Protein AF-A7T742-F1 (afdb_monomer)

Radius of gyration: 15.27 Å; Cα contacts (8 Å, |Δi|>4): 208; chains: 1; bounding box: 35×32×39 Å

Sequence (125 aa):
FFCDFDHGTCGFVQSSSDNFNWIRNTGSTSTQNTGPSSDTSGIGHYMYIETSKGRQGYTARLEKRGVVLNGDRCLEFYYHMYGVSTGELRVKLGDTEIWSKKGDQGDQWNKANIQIKDVGANSEI

Organism: Nematostella vectensis (NCBI:txid45351)

pLDDT: mean 88.61, std 12.23, range [34.62, 98.06]

Nearest PDB structures (foldseek):
  8h3u-assembly1_A  TM=7.581E-01  e=2.524E-04  Homo sapiens
  6mvh-assembly1_D  TM=3.142E-01  e=8.645E+00  Roseburia hominis

Foldseek 3Di:
DDPQCQPHDPQWDKDPPFDFEWDWDAAFDPDPFFDDRGGPVRGGIDTDGPLVPDDPPGDIDTDHPPDDDDFKDKDKDKDAATDQSGAKDFDDDVPHTQDIDGHHPDHDIDMDITIDGPPDDDDDD

Structure (mmCIF, N/CA/C/O backbone):
data_AF-A7T742-F1
#
_entry.id   AF-A7T742-F1
#
loop_
_atom_site.group_PDB
_atom_site.id
_atom_site.type_symbol
_atom_site.label_atom_id
_atom_site.label_alt_id
_atom_site.label_comp_id
_atom_site.label_asym_id
_atom_site.label_entity_id
_atom_site.label_seq_id
_atom_site.pdbx_PDB_ins_code
_atom_site.Cartn_x
_atom_site.Cartn_y
_atom_site.Cartn_z
_atom_site.occupancy
_atom_site.B_iso_or_equiv
_atom_site.auth_seq_id
_atom_site.auth_comp_id
_atom_site.auth_asym_id
_atom_site.auth_atom_id
_atom_site.pdbx_PDB_model_num
ATOM 1 N N . PHE A 1 1 ? -10.239 -11.413 9.376 1.00 79.19 1 PHE A N 1
ATOM 2 C CA . PHE A 1 1 ? -10.397 -11.128 7.934 1.00 79.19 1 PHE A CA 1
ATOM 3 C C . PHE A 1 1 ? -9.038 -11.317 7.285 1.00 79.19 1 PHE A C 1
ATOM 5 O O . PHE A 1 1 ? -8.059 -10.906 7.891 1.00 79.19 1 PHE A O 1
ATOM 12 N N . PHE A 1 2 ? -8.980 -11.963 6.124 1.00 89.31 2 PHE A N 1
ATOM 13 C CA . PHE A 1 2 ? -7.750 -12.241 5.382 1.00 89.31 2 PHE A CA 1
ATOM 14 C C . PHE A 1 2 ? -8.000 -11.938 3.902 1.00 89.31 2 PHE A C 1
ATOM 16 O O . PHE A 1 2 ? -9.103 -12.193 3.413 1.00 89.31 2 PHE A O 1
ATOM 23 N N . CYS A 1 3 ? -7.013 -11.352 3.229 1.00 93.75 3 CYS A N 1
ATOM 24 C CA . CYS A 1 3 ? -7.060 -11.077 1.801 1.00 93.75 3 CYS A CA 1
ATOM 25 C C . CYS A 1 3 ? -5.650 -11.163 1.219 1.00 93.75 3 CYS A C 1
ATOM 27 O O . CYS A 1 3 ? -4.803 -10.331 1.535 1.00 93.75 3 CYS A O 1
ATOM 29 N N . ASP A 1 4 ? -5.430 -12.171 0.389 1.00 95.06 4 ASP A N 1
ATOM 30 C CA . ASP A 1 4 ? -4.212 -12.396 -0.400 1.00 95.06 4 ASP A CA 1
ATOM 31 C C . ASP A 1 4 ? -4.316 -11.821 -1.819 1.00 95.06 4 ASP A C 1
ATOM 33 O O . ASP A 1 4 ? -3.339 -11.775 -2.546 1.00 95.06 4 ASP A O 1
ATOM 37 N N . PHE A 1 5 ? -5.503 -11.351 -2.197 1.00 96.69 5 PHE A N 1
ATOM 38 C CA . PHE A 1 5 ? -5.859 -10.889 -3.529 1.00 96.69 5 PHE A CA 1
ATOM 39 C C . PHE A 1 5 ? -5.895 -11.963 -4.622 1.00 96.69 5 PHE A C 1
ATOM 41 O O . PHE A 1 5 ? -6.137 -11.602 -5.768 1.00 96.69 5 PHE A O 1
ATOM 48 N N . ASP A 1 6 ? -5.776 -13.262 -4.353 1.00 96.12 6 ASP A N 1
ATOM 49 C CA . ASP A 1 6 ? -5.684 -14.286 -5.415 1.00 96.12 6 ASP A CA 1
ATOM 50 C C . ASP A 1 6 ? -6.999 -14.581 -6.140 1.00 96.12 6 ASP A C 1
ATOM 52 O O . ASP A 1 6 ? -7.004 -14.949 -7.317 1.00 96.12 6 ASP A O 1
ATOM 56 N N . HIS A 1 7 ? -8.125 -14.301 -5.489 1.00 94.31 7 HIS A N 1
ATOM 57 C CA . HIS A 1 7 ? -9.465 -14.509 -6.045 1.00 94.31 7 HIS A CA 1
ATOM 58 C C . HIS A 1 7 ? -10.289 -13.216 -6.150 1.00 94.31 7 HIS A C 1
ATOM 60 O O . HIS A 1 7 ? -11.515 -13.253 -6.244 1.00 94.31 7 HIS A O 1
ATOM 66 N N . GLY A 1 8 ? -9.625 -12.056 -6.136 1.00 94.06 8 GLY A N 1
ATOM 67 C CA . GLY A 1 8 ? -10.254 -10.739 -6.253 1.00 94.06 8 GLY A CA 1
ATOM 68 C C . GLY A 1 8 ? -9.800 -9.788 -5.154 1.00 94.06 8 GLY A C 1
ATOM 69 O O . GLY A 1 8 ? -8.725 -9.946 -4.598 1.00 94.06 8 GLY A O 1
ATOM 70 N N . THR A 1 9 ? -10.608 -8.781 -4.828 1.00 94.62 9 THR A N 1
ATOM 71 C CA . THR A 1 9 ? -10.234 -7.739 -3.854 1.00 94.62 9 THR A CA 1
ATOM 72 C C . THR A 1 9 ? -10.787 -7.979 -2.451 1.00 94.62 9 THR A C 1
ATOM 74 O O . THR A 1 9 ? -10.682 -7.111 -1.594 1.00 94.62 9 THR A O 1
ATOM 77 N N . CYS A 1 10 ? -11.434 -9.120 -2.193 1.00 93.75 10 CYS A N 1
ATOM 78 C CA . CYS A 1 10 ? -12.032 -9.452 -0.890 1.00 93.75 10 CYS A CA 1
ATOM 79 C C . CYS A 1 10 ? -12.981 -8.358 -0.338 1.00 93.75 10 CYS A C 1
ATOM 81 O O . CYS A 1 10 ? -13.090 -8.144 0.880 1.00 93.75 10 CYS A O 1
ATOM 83 N N . GLY A 1 11 ? -13.651 -7.638 -1.244 1.00 92.50 11 GLY A N 1
ATOM 84 C CA . GLY A 1 11 ? -14.564 -6.538 -0.931 1.00 92.50 11 GLY A CA 1
ATOM 85 C C . GLY A 1 11 ? -13.901 -5.170 -0.742 1.00 92.50 11 GLY A C 1
ATOM 86 O O . GLY A 1 11 ? -14.600 -4.228 -0.383 1.00 92.50 11 GLY A O 1
ATOM 87 N N . PHE A 1 12 ? -12.591 -5.037 -0.969 1.00 94.56 12 PHE A N 1
ATOM 88 C CA . PHE A 1 12 ? -11.983 -3.723 -1.160 1.00 94.56 12 PHE A CA 1
ATOM 89 C C . PHE A 1 12 ? -12.435 -3.114 -2.492 1.00 94.56 12 PHE A C 1
ATOM 91 O O . PHE A 1 12 ? -12.556 -3.811 -3.504 1.00 94.56 12 PHE A O 1
ATOM 98 N N . VAL A 1 13 ? -12.658 -1.805 -2.487 1.00 94.50 13 VAL A N 1
ATOM 99 C CA . VAL A 1 13 ? -13.150 -1.020 -3.616 1.00 94.50 13 VAL A CA 1
ATOM 100 C C . VAL A 1 13 ? -12.177 0.123 -3.873 1.00 94.50 13 VAL A C 1
ATOM 102 O O . VAL A 1 13 ? -11.806 0.855 -2.957 1.00 94.50 13 VAL A O 1
ATOM 105 N N . GLN A 1 14 ? -11.755 0.268 -5.125 1.00 92.75 14 GLN A N 1
ATOM 106 C CA . GLN A 1 14 ? -11.003 1.433 -5.578 1.00 92.75 14 GLN A CA 1
ATOM 107 C C . GLN A 1 14 ? -11.913 2.666 -5.538 1.00 92.75 14 GLN A C 1
ATOM 109 O O . GLN A 1 14 ? -13.022 2.635 -6.077 1.00 92.75 14 GLN A O 1
ATOM 114 N N . SER A 1 15 ? -11.455 3.750 -4.917 1.00 91.69 15 SER A N 1
ATOM 115 C CA . SER A 1 15 ? -12.195 5.010 -4.923 1.00 91.69 15 SER A CA 1
ATOM 116 C C . SER A 1 15 ? -12.261 5.577 -6.339 1.00 91.69 15 SER A C 1
ATOM 118 O O . SER A 1 15 ? -11.283 5.553 -7.072 1.00 91.69 15 SER A O 1
ATOM 120 N N . SER A 1 16 ? -13.418 6.117 -6.720 1.00 89.75 16 SER A N 1
ATOM 121 C CA . SER A 1 16 ? -13.597 6.859 -7.977 1.00 89.75 16 SER A CA 1
ATOM 122 C C . SER A 1 16 ? -13.471 8.375 -7.789 1.00 89.75 16 SER A C 1
ATOM 124 O O . SER A 1 16 ? -13.761 9.141 -8.703 1.00 89.75 16 SER A O 1
ATOM 126 N N . SER A 1 17 ? -13.139 8.812 -6.571 1.00 89.12 17 SER A N 1
ATOM 127 C CA . SER A 1 17 ? -13.072 10.225 -6.170 1.00 89.12 17 SER A CA 1
ATOM 128 C C . SER A 1 17 ? -11.637 10.711 -5.961 1.00 89.12 17 SER A C 1
ATOM 130 O O . SER A 1 17 ? -11.402 11.756 -5.359 1.00 89.12 17 SER A O 1
ATOM 132 N N . ASP A 1 18 ? -10.664 9.925 -6.404 1.00 88.75 18 ASP A N 1
ATOM 133 C CA . ASP A 1 18 ? -9.264 10.298 -6.501 1.00 88.75 18 ASP A CA 1
ATOM 134 C C . ASP A 1 18 ? -8.826 10.333 -7.977 1.00 88.75 18 ASP A C 1
ATOM 136 O O . ASP A 1 18 ? -9.647 10.286 -8.894 1.00 88.75 18 ASP A O 1
ATOM 140 N N . ASN A 1 19 ? -7.535 10.541 -8.217 1.00 86.75 19 ASN A N 1
ATOM 141 C CA . ASN A 1 19 ? -6.972 10.769 -9.549 1.00 86.75 19 ASN A CA 1
ATOM 142 C C . ASN A 1 19 ? -6.006 9.654 -9.973 1.00 86.75 19 ASN A C 1
ATOM 144 O O . ASN A 1 19 ? -5.252 9.826 -10.935 1.00 86.75 19 ASN A O 1
ATOM 148 N N . PHE A 1 20 ? -6.012 8.523 -9.264 1.00 89.94 20 PHE A N 1
ATOM 149 C CA . PHE A 1 20 ? -5.159 7.385 -9.560 1.00 89.94 20 PHE A CA 1
ATOM 150 C C . PHE A 1 20 ? -5.741 6.086 -9.011 1.00 89.94 20 PHE A C 1
ATOM 152 O O . PHE A 1 20 ? -6.482 6.102 -8.039 1.00 89.94 20 PHE A O 1
ATOM 159 N N . ASN A 1 21 ? -5.388 4.950 -9.615 1.00 91.44 21 ASN A N 1
ATOM 160 C CA . ASN A 1 21 ? -6.016 3.673 -9.289 1.00 91.44 21 ASN A CA 1
ATOM 161 C C . ASN A 1 21 ? -5.005 2.606 -8.884 1.00 91.44 21 ASN A C 1
ATOM 163 O O . ASN A 1 21 ? -3.947 2.472 -9.500 1.00 91.44 21 ASN A O 1
ATOM 167 N N . TRP A 1 22 ? -5.382 1.809 -7.886 1.00 94.75 22 TRP A N 1
ATOM 168 C CA . TRP A 1 22 ? -4.740 0.539 -7.597 1.00 94.75 22 TRP A CA 1
ATOM 169 C C . TRP A 1 22 ? -5.059 -0.471 -8.701 1.00 94.75 22 TRP A C 1
ATOM 171 O O . TRP A 1 22 ? -6.189 -0.572 -9.182 1.00 94.75 22 TRP A O 1
ATOM 181 N N . ILE A 1 23 ? -4.054 -1.249 -9.079 1.00 93.69 23 ILE A N 1
ATOM 182 C CA . ILE A 1 23 ? -4.137 -2.294 -10.096 1.00 93.69 23 ILE A CA 1
ATOM 183 C C . ILE A 1 23 ? -3.837 -3.617 -9.410 1.00 93.69 23 ILE A C 1
ATOM 185 O O . ILE A 1 23 ? -2.866 -3.729 -8.671 1.00 93.69 23 ILE A O 1
ATOM 189 N N . ARG A 1 24 ? -4.654 -4.636 -9.653 1.00 95.44 24 ARG A N 1
ATOM 190 C CA . ARG A 1 24 ? -4.336 -5.996 -9.220 1.00 95.44 24 ARG A CA 1
ATOM 191 C C . ARG A 1 24 ? -3.365 -6.608 -10.226 1.00 95.44 24 ARG A C 1
ATOM 193 O O . ARG A 1 24 ? -3.756 -6.833 -11.370 1.00 95.44 24 ARG A O 1
ATOM 200 N N . ASN A 1 25 ? -2.126 -6.842 -9.813 1.00 94.94 25 ASN A N 1
ATOM 201 C CA . ASN A 1 25 ? -1.057 -7.343 -10.674 1.00 94.94 25 ASN A CA 1
ATOM 202 C C . ASN A 1 25 ? -0.587 -8.739 -10.244 1.00 94.94 25 ASN A C 1
ATOM 204 O O . ASN A 1 25 ? -0.845 -9.166 -9.119 1.00 94.94 25 ASN A O 1
ATOM 208 N N . THR A 1 26 ? 0.111 -9.430 -11.142 1.00 94.81 26 THR A N 1
ATOM 209 C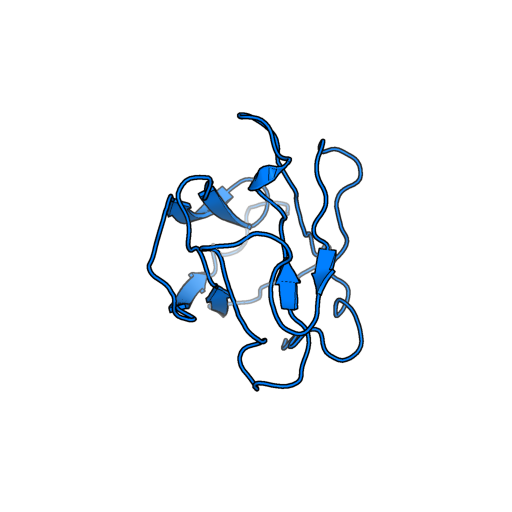 CA . THR A 1 26 ? 0.862 -10.663 -10.870 1.00 94.81 26 THR A CA 1
ATOM 210 C C . THR A 1 26 ? 2.229 -10.581 -11.554 1.00 94.81 26 THR A C 1
ATOM 212 O O . THR A 1 26 ? 2.374 -9.894 -12.566 1.00 94.81 26 THR A O 1
ATOM 215 N N . GLY A 1 27 ? 3.236 -11.251 -10.993 1.00 92.81 27 GLY A N 1
ATOM 216 C CA . GLY A 1 27 ? 4.622 -11.152 -11.459 1.00 92.81 27 GLY A CA 1
ATOM 217 C C . GLY A 1 27 ? 5.226 -9.753 -11.282 1.00 92.81 27 GLY A C 1
ATOM 218 O O . GLY A 1 27 ? 4.810 -8.981 -10.412 1.00 92.81 27 GLY A O 1
ATOM 219 N N . SER A 1 28 ? 6.226 -9.439 -12.106 1.00 92.06 28 SER A N 1
ATOM 220 C CA . SER A 1 28 ? 7.004 -8.204 -11.993 1.00 92.06 28 SER A CA 1
ATOM 221 C C . SER A 1 28 ? 6.215 -6.940 -12.339 1.00 92.06 28 SER A C 1
ATOM 223 O O . SER A 1 28 ? 5.266 -6.956 -13.128 1.00 92.06 28 SER A O 1
ATOM 225 N N . THR A 1 29 ? 6.658 -5.810 -11.793 1.00 89.25 29 THR A N 1
ATOM 226 C CA . THR A 1 29 ? 6.214 -4.481 -12.228 1.00 89.25 29 THR A CA 1
ATOM 227 C C . THR A 1 29 ? 6.720 -4.129 -13.627 1.00 89.25 29 THR A C 1
ATOM 229 O O . THR A 1 29 ? 7.689 -4.698 -14.131 1.00 89.25 29 THR A O 1
ATOM 232 N N . SER A 1 30 ? 6.049 -3.173 -14.282 1.00 86.25 30 SER A N 1
ATOM 233 C CA . SER A 1 30 ? 6.371 -2.800 -15.667 1.00 86.25 30 SER A CA 1
ATOM 234 C C . SER A 1 30 ? 7.607 -1.899 -15.795 1.00 86.25 30 SER A C 1
ATOM 236 O O . SER A 1 30 ? 8.217 -1.829 -16.863 1.00 86.25 30 SER A O 1
ATOM 238 N N . THR A 1 31 ? 7.999 -1.237 -14.704 1.00 86.44 31 THR A N 1
ATOM 239 C CA . THR A 1 31 ? 9.109 -0.279 -14.668 1.00 86.44 31 THR A CA 1
ATOM 240 C C . THR A 1 31 ? 10.387 -0.920 -14.134 1.00 86.44 31 THR A C 1
ATOM 242 O O . THR A 1 31 ? 10.391 -1.555 -13.082 1.00 86.44 31 THR A O 1
ATOM 245 N N . GLN A 1 32 ? 11.504 -0.714 -14.833 1.00 85.12 32 GLN A N 1
ATOM 246 C CA . GLN A 1 32 ? 12.819 -1.184 -14.383 1.00 85.12 32 GLN A CA 1
ATOM 247 C C . GLN A 1 32 ? 13.251 -0.516 -13.071 1.00 85.12 32 GLN A C 1
ATOM 249 O O . GLN A 1 32 ? 12.891 0.631 -12.811 1.00 85.12 32 GLN A O 1
ATOM 254 N N . ASN A 1 33 ? 14.075 -1.210 -12.278 1.00 85.12 33 ASN A N 1
ATOM 255 C CA . ASN A 1 33 ? 14.541 -0.745 -10.961 1.00 85.12 33 ASN A CA 1
ATOM 256 C C . ASN A 1 33 ? 13.386 -0.387 -10.007 1.00 85.12 33 ASN A C 1
ATOM 258 O O . ASN A 1 33 ? 13.476 0.550 -9.215 1.00 85.12 33 ASN A O 1
ATOM 262 N N . THR A 1 34 ? 12.285 -1.126 -10.128 1.00 87.88 34 THR A N 1
ATOM 263 C CA . THR A 1 34 ? 11.169 -1.134 -9.184 1.00 87.88 34 THR A CA 1
ATOM 264 C C . THR A 1 34 ? 10.815 -2.589 -8.895 1.00 87.88 34 THR A C 1
ATOM 266 O O . THR A 1 34 ? 11.352 -3.501 -9.525 1.00 87.88 34 THR A O 1
ATOM 269 N N . GLY A 1 35 ? 9.926 -2.812 -7.940 1.00 88.31 35 GLY A N 1
ATOM 270 C CA . GLY A 1 35 ? 9.443 -4.143 -7.617 1.00 88.31 35 GLY A CA 1
ATOM 271 C C . GLY A 1 35 ? 7.985 -4.106 -7.177 1.00 88.31 35 GLY A C 1
ATOM 272 O O . GLY A 1 35 ? 7.363 -3.037 -7.174 1.00 88.31 35 GLY A O 1
ATOM 273 N N . PRO A 1 36 ? 7.432 -5.267 -6.814 1.00 92.94 36 PRO A N 1
ATOM 274 C CA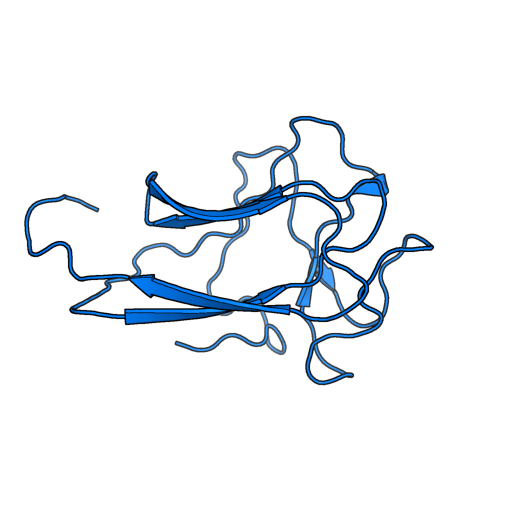 . PRO A 1 36 ? 8.125 -6.546 -6.620 1.00 92.94 36 PRO A CA 1
ATOM 275 C C . PRO A 1 36 ? 8.280 -7.359 -7.924 1.00 92.94 36 PRO A C 1
ATOM 277 O O . PRO A 1 36 ? 7.692 -7.016 -8.948 1.00 92.94 36 PRO A O 1
ATOM 280 N N . SER A 1 37 ? 9.041 -8.461 -7.883 1.00 91.19 37 SER A N 1
ATOM 281 C CA . SER A 1 37 ? 9.104 -9.474 -8.958 1.00 91.19 37 SER A CA 1
ATOM 282 C C . SER A 1 37 ? 7.941 -10.480 -8.921 1.00 91.19 37 SER A C 1
ATOM 284 O O . SER A 1 37 ? 7.634 -11.119 -9.927 1.00 91.19 37 SER A O 1
ATOM 286 N N . SER A 1 38 ? 7.287 -10.616 -7.767 1.00 92.62 38 SER A N 1
ATOM 287 C CA . SER A 1 38 ? 6.121 -11.470 -7.523 1.00 92.62 38 SER A CA 1
ATOM 288 C C . SER A 1 38 ? 5.365 -11.005 -6.273 1.00 92.62 38 SER A C 1
ATOM 290 O O . SER A 1 38 ? 5.865 -10.175 -5.512 1.00 92.62 38 SER A O 1
ATOM 292 N N . ASP A 1 39 ? 4.188 -11.574 -6.006 1.00 92.38 39 ASP A N 1
ATOM 293 C CA . ASP A 1 39 ? 3.531 -11.434 -4.700 1.00 92.38 39 ASP A CA 1
ATOM 294 C C . ASP A 1 39 ? 4.357 -12.098 -3.566 1.00 92.38 39 ASP A C 1
ATOM 296 O O . ASP A 1 39 ? 5.464 -12.602 -3.786 1.00 92.38 39 ASP A O 1
ATOM 300 N N . THR A 1 40 ? 3.819 -12.109 -2.342 1.00 89.56 40 THR A N 1
ATOM 301 C CA . THR A 1 40 ? 4.477 -12.718 -1.174 1.00 89.56 40 THR A CA 1
ATOM 302 C C . THR A 1 40 ? 4.541 -14.247 -1.223 1.00 89.56 40 THR A C 1
ATOM 304 O O . THR A 1 40 ? 5.395 -14.820 -0.546 1.00 89.56 40 THR A O 1
ATOM 307 N N . SER A 1 41 ? 3.672 -14.913 -1.994 1.00 90.69 41 SER A N 1
ATOM 308 C CA . SER A 1 41 ? 3.712 -16.368 -2.208 1.00 90.69 41 SER A CA 1
ATOM 309 C C . SER A 1 41 ? 4.632 -16.793 -3.361 1.00 90.69 41 SER A C 1
ATOM 311 O O . SER A 1 41 ? 5.092 -17.935 -3.392 1.00 90.69 41 SER A O 1
ATOM 313 N N . GLY A 1 42 ? 4.916 -15.884 -4.297 1.00 90.50 42 GLY A N 1
ATOM 314 C CA . GLY A 1 42 ? 5.738 -16.105 -5.486 1.00 90.50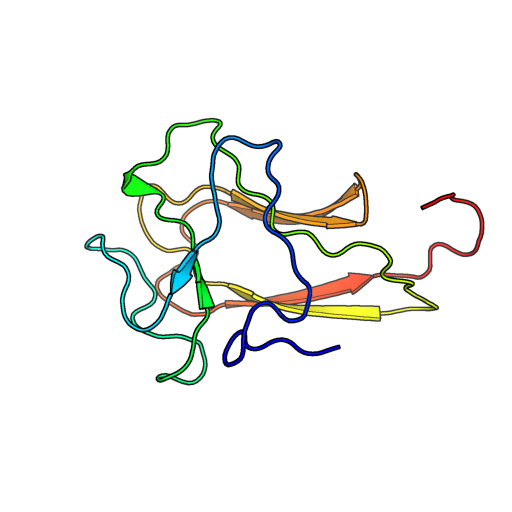 42 GLY A CA 1
ATOM 315 C C . GLY A 1 42 ? 4.945 -16.290 -6.785 1.00 90.50 42 GLY A C 1
ATOM 316 O O . GLY A 1 42 ? 5.512 -16.106 -7.862 1.00 90.50 42 GLY A O 1
ATOM 317 N N . ILE A 1 43 ? 3.658 -16.643 -6.716 1.00 90.88 43 ILE A N 1
ATOM 318 C CA . ILE A 1 43 ? 2.824 -16.985 -7.888 1.00 90.88 43 ILE A CA 1
ATOM 319 C C . ILE A 1 43 ? 1.403 -16.401 -7.838 1.00 90.88 43 ILE A C 1
ATOM 321 O O . ILE A 1 43 ? 0.567 -16.734 -8.680 1.00 90.88 43 ILE A O 1
ATOM 325 N N . GLY A 1 44 ? 1.123 -15.547 -6.860 1.00 94.31 44 GLY A N 1
ATOM 326 C CA . GLY A 1 44 ? -0.186 -14.957 -6.618 1.00 94.31 44 GLY A CA 1
ATOM 327 C C . GLY A 1 44 ? -0.343 -13.548 -7.183 1.00 94.31 44 GLY A C 1
ATOM 328 O O . GLY A 1 44 ? 0.327 -13.129 -8.139 1.00 94.31 44 GLY A O 1
ATOM 329 N N . HIS A 1 45 ? -1.262 -12.803 -6.580 1.00 96.75 45 HIS A N 1
ATOM 330 C CA . HIS A 1 45 ? -1.584 -11.430 -6.938 1.00 96.75 45 HIS A CA 1
ATOM 331 C C . HIS A 1 45 ? -1.315 -10.457 -5.797 1.00 96.75 45 HIS A C 1
ATOM 333 O O . HIS A 1 45 ? -1.326 -10.796 -4.622 1.00 96.75 45 HIS A O 1
ATOM 339 N N . TYR A 1 46 ? -1.117 -9.197 -6.158 1.00 96.38 46 TYR A N 1
ATOM 340 C CA . TYR A 1 46 ? -0.983 -8.103 -5.207 1.00 96.38 46 TYR A CA 1
ATOM 341 C C . TYR A 1 46 ? -1.619 -6.835 -5.767 1.00 96.38 46 TYR A C 1
ATOM 343 O O . TYR A 1 46 ? -1.845 -6.701 -6.973 1.00 96.38 46 TYR A O 1
ATOM 351 N N . MET A 1 47 ? -1.918 -5.889 -4.881 1.00 96.19 47 MET A N 1
ATOM 352 C CA . MET A 1 47 ? -2.364 -4.560 -5.286 1.00 96.19 47 MET A CA 1
ATOM 353 C C . MET A 1 47 ? -1.150 -3.662 -5.522 1.00 96.19 47 MET A C 1
ATOM 355 O O . MET A 1 47 ? -0.230 -3.606 -4.709 1.00 96.19 47 MET A O 1
ATOM 359 N N . TYR A 1 48 ? -1.163 -2.962 -6.648 1.00 93.94 48 TYR A N 1
ATOM 360 C CA . TYR A 1 48 ? -0.021 -2.263 -7.213 1.00 93.94 48 TYR A CA 1
ATOM 361 C C . TYR A 1 48 ? -0.381 -0.847 -7.670 1.00 93.94 48 TYR A C 1
ATOM 363 O O . TYR A 1 48 ? -1.498 -0.587 -8.117 1.00 93.94 48 TYR A O 1
ATOM 371 N N . ILE A 1 49 ? 0.596 0.056 -7.600 1.00 91.62 49 ILE A N 1
ATOM 372 C CA . ILE A 1 49 ? 0.528 1.421 -8.117 1.00 91.62 49 ILE A CA 1
ATOM 373 C C . ILE A 1 49 ? 1.750 1.661 -9.012 1.00 91.62 49 ILE A C 1
ATOM 375 O O . ILE A 1 49 ? 2.886 1.623 -8.543 1.00 91.62 49 ILE A O 1
ATOM 379 N N . GLU A 1 50 ? 1.517 1.983 -10.287 1.00 88.69 50 GLU A N 1
ATOM 380 C CA . GLU A 1 50 ? 2.580 2.340 -11.238 1.00 88.69 50 GLU A CA 1
ATOM 381 C C . GLU A 1 50 ? 3.011 3.801 -11.053 1.00 88.69 50 GLU A C 1
ATOM 383 O O . GLU A 1 50 ? 2.526 4.715 -11.725 1.00 88.69 50 GLU A O 1
ATOM 388 N N . THR A 1 51 ? 3.911 4.039 -10.098 1.00 84.25 51 THR A N 1
ATOM 389 C CA . THR A 1 51 ? 4.324 5.399 -9.714 1.00 84.25 51 THR A CA 1
ATOM 390 C C . THR A 1 51 ? 5.092 6.140 -10.807 1.00 84.25 51 THR A C 1
ATOM 392 O O . THR A 1 51 ? 5.041 7.367 -10.832 1.00 84.25 51 THR A O 1
ATOM 395 N N . SER A 1 52 ? 5.734 5.440 -11.751 1.00 81.00 52 SER A N 1
ATOM 396 C CA . SER A 1 52 ? 6.538 6.062 -12.819 1.00 81.00 52 SER A CA 1
ATOM 397 C C . SER A 1 52 ? 5.727 6.954 -13.766 1.00 81.00 52 SER A C 1
ATOM 399 O O . SER A 1 52 ? 6.261 7.889 -14.361 1.00 81.00 52 SER A O 1
ATOM 401 N N . LYS A 1 53 ? 4.423 6.681 -13.892 1.00 77.38 53 LYS A N 1
ATOM 402 C CA . LYS A 1 53 ? 3.470 7.465 -14.696 1.00 77.38 53 LYS A CA 1
ATOM 403 C C . LYS A 1 53 ? 2.671 8.459 -13.851 1.00 77.38 53 LYS A C 1
ATOM 405 O O . LYS A 1 53 ? 1.928 9.275 -14.399 1.00 77.38 53 LYS A O 1
ATOM 410 N N . GLY A 1 54 ? 2.789 8.365 -12.527 1.00 74.62 54 GLY A N 1
ATOM 411 C CA . GLY A 1 54 ? 2.127 9.245 -11.579 1.00 74.62 54 GLY A CA 1
ATOM 412 C C . GLY A 1 54 ? 2.754 10.636 -11.564 1.00 74.62 54 GLY A C 1
ATOM 413 O O . GLY A 1 54 ? 3.911 10.836 -11.931 1.00 74.62 54 GLY A O 1
ATOM 414 N N . ARG A 1 55 ? 1.979 11.624 -11.119 1.00 80.00 55 ARG A N 1
ATOM 415 C CA . ARG A 1 55 ? 2.475 12.978 -10.847 1.00 80.00 55 ARG A CA 1
ATOM 416 C C . ARG A 1 55 ? 2.432 13.240 -9.352 1.00 80.00 55 ARG A C 1
ATOM 418 O O . ARG A 1 55 ? 1.626 12.651 -8.633 1.00 80.00 55 ARG A O 1
ATOM 425 N N . GLN A 1 56 ? 3.266 14.161 -8.880 1.00 81.38 56 GLN A N 1
ATOM 426 C CA . GLN A 1 56 ? 3.183 14.618 -7.498 1.00 81.38 56 GLN A CA 1
ATOM 427 C C . GLN A 1 56 ? 1.756 15.103 -7.189 1.00 81.38 56 GLN A C 1
ATOM 429 O O . GLN A 1 56 ? 1.165 15.853 -7.964 1.00 81.38 56 GLN A O 1
ATOM 434 N N . GLY A 1 57 ? 1.203 14.645 -6.065 1.00 82.50 57 GLY A N 1
ATOM 435 C CA . GLY A 1 57 ? -0.177 14.934 -5.661 1.00 82.50 57 GLY A CA 1
ATOM 436 C C . GLY A 1 57 ? -1.217 13.936 -6.178 1.00 82.50 57 GLY A C 1
ATOM 437 O O . GLY A 1 57 ? -2.388 14.053 -5.817 1.00 82.50 57 GLY A O 1
ATOM 438 N N . TYR A 1 58 ? -0.827 12.943 -6.983 1.00 89.56 58 TYR A N 1
ATOM 439 C CA . TYR A 1 58 ? -1.733 11.849 -7.328 1.00 89.56 58 TYR A CA 1
ATOM 440 C C . TYR A 1 58 ? -1.908 10.912 -6.132 1.00 89.56 58 TYR A C 1
ATOM 442 O O . TYR A 1 58 ? -0.959 10.627 -5.404 1.00 89.56 58 TYR A O 1
ATOM 450 N N . THR A 1 59 ? -3.137 10.461 -5.912 1.00 92.56 59 THR A N 1
ATOM 451 C CA . THR A 1 59 ? -3.532 9.594 -4.803 1.00 92.56 59 THR A CA 1
ATOM 452 C C . THR A 1 59 ? -4.416 8.481 -5.346 1.00 92.56 59 THR A C 1
ATOM 454 O O . THR A 1 59 ? -5.258 8.738 -6.201 1.00 92.56 59 THR A O 1
ATOM 457 N N . ALA A 1 60 ? -4.232 7.267 -4.830 1.00 94.19 60 ALA A N 1
ATOM 458 C CA . ALA A 1 60 ? -5.119 6.135 -5.064 1.00 94.19 60 ALA A CA 1
ATOM 459 C C . ALA A 1 60 ? -5.565 5.558 -3.718 1.00 94.19 60 ALA A C 1
ATOM 461 O O . ALA A 1 60 ? -4.733 5.262 -2.854 1.00 94.19 60 ALA A O 1
ATOM 462 N N . ARG A 1 61 ? -6.868 5.370 -3.531 1.00 95.50 61 ARG A N 1
ATOM 463 C CA . ARG A 1 61 ? -7.472 4.848 -2.306 1.00 95.50 61 ARG A CA 1
ATOM 464 C C . ARG A 1 61 ? -8.147 3.516 -2.580 1.00 95.50 61 ARG A C 1
ATOM 466 O O . ARG A 1 61 ? -9.060 3.424 -3.394 1.00 95.50 61 ARG A O 1
ATOM 473 N N . LEU A 1 62 ? -7.706 2.500 -1.846 1.00 96.06 62 LEU A N 1
ATOM 474 C CA . LEU A 1 62 ? -8.342 1.194 -1.784 1.00 96.06 62 LEU A CA 1
ATOM 475 C C . LEU A 1 62 ? -9.074 1.091 -0.443 1.00 96.06 62 LEU A C 1
ATOM 477 O O . LEU A 1 62 ? -8.447 1.065 0.614 1.00 96.06 62 LEU A O 1
ATOM 481 N N . GLU A 1 63 ? -10.401 1.082 -0.482 1.00 94.19 63 GLU A N 1
ATOM 482 C CA . GLU A 1 63 ? -11.252 1.274 0.694 1.00 94.19 63 GLU A CA 1
ATOM 483 C C . GLU A 1 63 ? -12.126 0.044 0.947 1.00 94.19 63 GLU A C 1
ATOM 485 O O . GLU A 1 63 ? -12.586 -0.617 0.018 1.00 94.19 63 GLU A O 1
ATOM 490 N N . LYS A 1 64 ? -12.419 -0.249 2.214 1.00 91.19 64 LYS A N 1
ATOM 491 C CA . LYS A 1 64 ? -13.449 -1.219 2.593 1.00 91.19 64 LYS A CA 1
ATOM 492 C C . LYS A 1 64 ? -14.383 -0.573 3.603 1.00 91.19 64 LYS A C 1
ATOM 494 O O . LYS A 1 64 ? -13.945 -0.141 4.663 1.00 91.19 64 LYS A O 1
ATOM 499 N N . ARG A 1 65 ? -15.666 -0.489 3.254 1.00 87.06 65 ARG A N 1
ATOM 500 C CA . ARG A 1 65 ? -16.700 0.156 4.077 1.00 87.06 65 ARG A CA 1
ATOM 501 C C . ARG A 1 65 ? -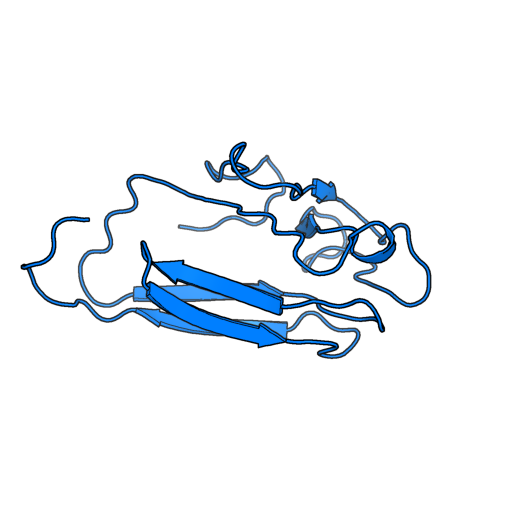17.418 -0.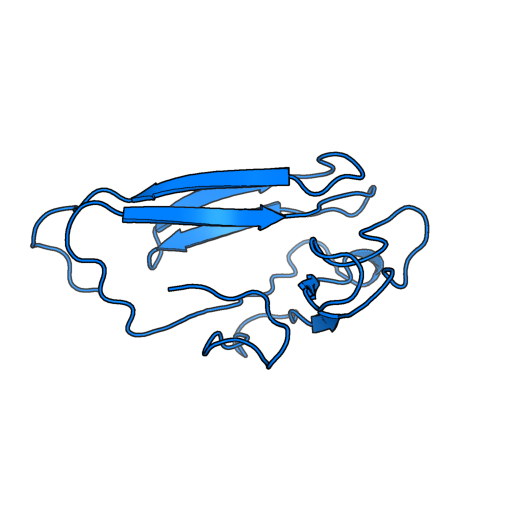859 4.961 1.00 87.06 65 ARG A C 1
ATOM 503 O O . ARG A 1 65 ? -17.414 -2.052 4.664 1.00 87.06 65 ARG A O 1
ATOM 510 N N . GLY A 1 66 ? -18.039 -0.372 6.036 1.00 82.75 66 GLY A N 1
ATOM 511 C CA . GLY A 1 66 ? -18.847 -1.195 6.943 1.00 82.75 66 GLY A CA 1
ATOM 512 C C . GLY A 1 66 ? -18.037 -2.193 7.774 1.00 82.75 66 GLY A C 1
ATOM 513 O O . GLY A 1 66 ? -18.570 -3.211 8.207 1.00 82.75 66 GLY A O 1
ATOM 514 N N . VAL A 1 67 ? -16.740 -1.941 7.973 1.00 81.56 67 VAL A N 1
ATOM 515 C CA . VAL A 1 67 ? -15.911 -2.766 8.854 1.00 81.56 67 VAL A CA 1
ATOM 516 C C . VAL A 1 67 ? -16.176 -2.346 10.295 1.00 81.56 67 VAL A C 1
ATOM 518 O O . VAL A 1 67 ? -15.777 -1.264 10.710 1.00 81.56 67 VAL A O 1
ATOM 521 N N . VAL A 1 68 ? -16.829 -3.218 11.058 1.00 78.94 68 VAL A N 1
ATOM 522 C CA . VAL A 1 68 ? -17.015 -3.032 12.500 1.00 78.94 68 VAL A CA 1
ATOM 523 C C . VAL A 1 68 ? -15.830 -3.666 13.230 1.00 78.94 68 VAL A C 1
ATOM 525 O O . VAL A 1 68 ? -15.606 -4.878 13.139 1.00 78.94 68 VAL A O 1
ATOM 528 N N . LEU A 1 69 ? -15.053 -2.848 13.937 1.00 79.12 69 LEU A N 1
ATOM 529 C CA . LEU A 1 69 ? -13.942 -3.290 14.780 1.00 79.12 69 LEU A CA 1
ATOM 530 C C . LEU A 1 69 ? -14.417 -3.282 16.240 1.00 79.12 69 LEU A C 1
ATOM 532 O O . LEU A 1 69 ? -14.678 -2.221 16.785 1.00 79.12 69 LEU A O 1
ATOM 536 N N . ASN A 1 70 ? -14.559 -4.461 16.855 1.00 81.19 70 ASN A N 1
ATOM 537 C CA . ASN A 1 70 ? -15.041 -4.601 18.238 1.00 81.19 70 ASN A CA 1
ATOM 538 C C . ASN A 1 70 ? -13.907 -5.024 19.172 1.00 81.19 70 ASN A C 1
ATOM 540 O O . ASN A 1 70 ? -13.464 -6.168 19.064 1.00 81.19 70 ASN A O 1
ATOM 544 N N . GLY A 1 71 ? -13.472 -4.208 20.127 1.00 86.12 71 GLY A N 1
ATOM 545 C CA . GLY A 1 71 ? -12.305 -4.540 20.947 1.00 86.12 71 GLY A CA 1
ATOM 546 C C . GLY A 1 71 ? -10.984 -4.406 20.182 1.00 86.12 71 GLY A C 1
ATOM 547 O O . GLY A 1 71 ? -10.960 -4.147 18.977 1.00 86.12 71 GLY A O 1
ATOM 548 N N . ASP A 1 72 ? -9.877 -4.646 20.880 1.00 89.00 72 ASP A N 1
ATOM 549 C CA . ASP A 1 72 ? -8.536 -4.516 20.311 1.00 89.00 72 ASP A CA 1
ATOM 550 C C . ASP A 1 72 ? -8.328 -5.434 19.097 1.00 89.00 72 ASP A C 1
ATOM 552 O O . ASP A 1 72 ? -8.728 -6.607 19.069 1.00 89.00 72 ASP A O 1
ATOM 556 N N . ARG A 1 73 ? -7.708 -4.887 18.054 1.00 90.56 73 ARG A N 1
ATOM 557 C CA . ARG A 1 73 ? -7.409 -5.578 16.800 1.00 90.56 73 ARG A CA 1
ATOM 558 C C . ARG A 1 73 ? -5.992 -5.290 16.353 1.00 90.56 73 ARG A C 1
ATOM 560 O O . ARG A 1 73 ? -5.405 -4.271 16.685 1.00 90.56 73 ARG A O 1
ATOM 567 N N . CYS A 1 74 ? -5.469 -6.185 15.528 1.00 91.31 74 CYS A N 1
ATOM 568 C CA . CYS A 1 74 ? -4.211 -5.978 14.841 1.00 91.31 74 CYS A CA 1
ATOM 569 C C . CYS A 1 74 ? -4.457 -6.031 13.335 1.00 91.31 74 CYS A C 1
ATOM 571 O O . CYS A 1 74 ? -5.020 -7.005 12.830 1.00 91.31 74 CYS A O 1
ATOM 573 N N . LEU A 1 75 ? -4.061 -4.972 12.632 1.00 93.44 75 LEU A N 1
ATOM 574 C CA . LEU A 1 75 ? -3.961 -4.982 11.183 1.00 93.44 75 LEU A CA 1
ATOM 575 C C . LEU A 1 75 ? -2.541 -5.389 10.801 1.00 93.44 75 LEU A C 1
ATOM 577 O O . LEU A 1 75 ? -1.572 -4.714 11.154 1.00 93.44 75 LEU A O 1
ATOM 581 N N . GLU A 1 76 ? -2.441 -6.473 10.041 1.00 96.25 76 GLU A N 1
ATOM 582 C CA . GLU A 1 76 ? -1.191 -6.952 9.471 1.00 96.25 76 GLU A CA 1
ATOM 583 C C . GLU A 1 76 ? -1.298 -6.998 7.953 1.00 96.25 76 GLU A C 1
ATOM 585 O O . GLU A 1 76 ? -2.292 -7.475 7.405 1.00 96.25 76 GLU A O 1
ATOM 590 N N . PHE A 1 77 ? -0.268 -6.508 7.273 1.00 97.06 77 PHE A N 1
ATOM 591 C CA . PHE A 1 77 ? -0.161 -6.593 5.821 1.00 97.06 77 PHE A CA 1
ATOM 592 C C . PHE A 1 77 ? 1.300 -6.543 5.390 1.00 97.06 77 PHE A C 1
ATOM 594 O O . PHE A 1 77 ? 2.176 -6.100 6.138 1.00 97.06 77 PHE A O 1
ATOM 601 N N . TYR A 1 78 ? 1.547 -6.995 4.167 1.00 97.69 78 TYR A N 1
ATOM 602 C CA . TYR A 1 78 ? 2.836 -6.858 3.509 1.00 97.69 78 TYR A CA 1
ATOM 603 C C . TYR A 1 78 ? 2.799 -5.690 2.524 1.00 97.69 78 TYR A C 1
ATOM 605 O O . TYR A 1 78 ? 1.776 -5.441 1.889 1.00 97.69 78 TYR A O 1
ATOM 613 N N . TYR A 1 79 ? 3.913 -4.974 2.402 1.00 97.50 79 TYR A N 1
ATOM 614 C CA . TYR A 1 79 ? 4.091 -3.890 1.441 1.00 97.50 79 TYR A CA 1
ATOM 615 C C . TYR A 1 79 ? 5.479 -3.960 0.803 1.00 97.50 79 TYR A C 1
ATOM 617 O O . TYR A 1 79 ? 6.450 -4.366 1.443 1.00 97.50 79 TYR A O 1
ATOM 625 N N . HIS A 1 80 ? 5.572 -3.548 -0.457 1.00 96.88 80 HIS A N 1
ATOM 626 C CA . HIS A 1 80 ? 6.824 -3.418 -1.201 1.00 96.88 80 HIS A CA 1
ATOM 627 C C . HIS A 1 80 ? 6.876 -2.004 -1.781 1.00 96.88 80 HIS A C 1
ATOM 629 O O . HIS A 1 80 ? 5.898 -1.527 -2.357 1.00 96.88 80 HIS A O 1
ATOM 635 N N . MET A 1 81 ? 7.968 -1.294 -1.517 1.00 95.81 81 MET A N 1
ATOM 636 C CA . MET A 1 81 ? 8.129 0.127 -1.820 1.00 95.81 81 MET A CA 1
ATOM 637 C C . MET A 1 81 ? 9.578 0.343 -2.249 1.00 95.81 81 MET A C 1
ATOM 639 O O . MET A 1 81 ? 10.428 0.590 -1.404 1.00 95.81 81 MET A O 1
ATOM 643 N N . TYR A 1 82 ? 9.860 0.217 -3.543 1.00 94.31 82 TYR A N 1
ATOM 644 C CA . TYR A 1 82 ? 11.217 0.273 -4.087 1.00 94.31 82 TYR A CA 1
ATOM 645 C C . TYR A 1 82 ? 11.269 1.123 -5.357 1.00 94.31 82 TYR A C 1
ATOM 647 O O . TYR A 1 82 ? 10.436 0.962 -6.256 1.00 94.31 82 TYR A O 1
ATOM 655 N N . GLY A 1 83 ? 12.263 2.008 -5.435 1.00 90.31 83 GLY A N 1
ATOM 656 C CA . GLY A 1 83 ? 12.503 2.867 -6.588 1.00 90.31 83 GLY A CA 1
ATOM 657 C C . GLY A 1 83 ? 12.360 4.358 -6.281 1.00 90.31 83 GLY A C 1
ATOM 658 O O . GLY A 1 83 ? 11.688 4.787 -5.341 1.00 90.31 83 GLY A O 1
ATOM 659 N N . VAL A 1 84 ? 12.983 5.177 -7.127 1.00 87.19 84 VAL A N 1
ATOM 660 C CA . VAL A 1 84 ? 13.161 6.625 -6.907 1.00 87.19 84 VAL A CA 1
ATOM 661 C C . VAL A 1 84 ? 11.865 7.439 -6.927 1.00 87.19 84 VAL A C 1
ATOM 663 O O . VAL A 1 84 ? 11.801 8.506 -6.324 1.00 87.19 84 VAL A O 1
ATOM 666 N N . SER A 1 85 ? 10.828 6.949 -7.608 1.00 85.81 85 SER A N 1
ATOM 667 C CA . SER A 1 85 ? 9.512 7.593 -7.689 1.00 85.81 85 SER A CA 1
ATOM 668 C C . SER A 1 85 ? 8.549 7.129 -6.596 1.00 85.81 85 SER A C 1
ATOM 670 O O . SER A 1 85 ? 7.364 7.466 -6.640 1.00 85.81 85 SER A O 1
ATOM 672 N N . THR A 1 86 ? 9.022 6.341 -5.626 1.00 88.56 86 THR A N 1
ATOM 673 C CA . THR A 1 86 ? 8.166 5.805 -4.567 1.00 88.56 86 THR A CA 1
ATOM 674 C C . THR A 1 86 ? 7.587 6.937 -3.723 1.00 88.56 86 THR A C 1
ATOM 676 O O . THR A 1 86 ? 8.309 7.742 -3.134 1.00 88.56 86 THR A O 1
ATOM 679 N N . GLY A 1 87 ? 6.257 6.995 -3.677 1.00 91.69 87 GLY A N 1
ATOM 680 C CA . GLY A 1 87 ? 5.506 7.984 -2.915 1.00 91.69 87 GLY A CA 1
ATOM 681 C C . GLY A 1 87 ? 5.368 7.615 -1.438 1.00 91.69 87 GLY A C 1
ATOM 682 O O . GLY A 1 87 ? 6.313 7.189 -0.778 1.00 91.69 87 GLY A O 1
ATOM 683 N N . GLU A 1 88 ? 4.165 7.796 -0.908 1.00 95.38 88 GLU A N 1
ATOM 684 C CA . GLU A 1 88 ? 3.831 7.494 0.480 1.00 95.38 88 GLU A CA 1
ATOM 685 C C . GLU A 1 88 ? 2.638 6.542 0.532 1.00 95.38 88 GLU A C 1
ATOM 687 O O . GLU A 1 88 ? 1.623 6.779 -0.124 1.00 95.38 88 GLU A O 1
ATOM 692 N N . LEU A 1 89 ? 2.762 5.474 1.317 1.00 96.81 89 LEU A N 1
ATOM 693 C CA . LEU A 1 89 ? 1.680 4.549 1.623 1.00 96.81 89 LEU A CA 1
ATOM 694 C C . LEU A 1 89 ? 1.141 4.875 3.014 1.00 96.81 89 LEU A C 1
ATOM 696 O O . LEU A 1 89 ? 1.904 4.915 3.977 1.00 96.81 89 LEU A O 1
ATOM 700 N N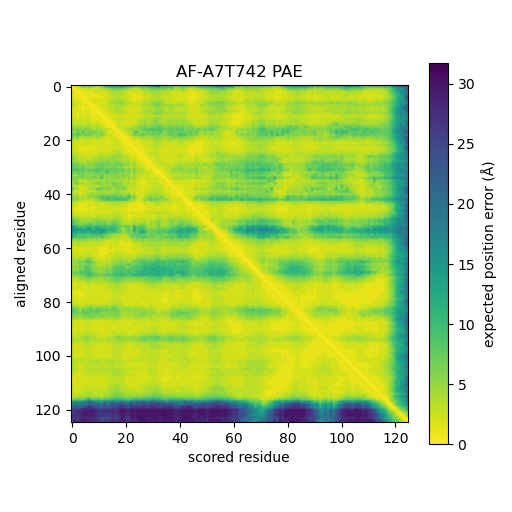 . ARG A 1 90 ? -0.173 5.083 3.117 1.00 97.44 90 ARG A N 1
ATOM 701 C CA . ARG A 1 90 ? -0.868 5.409 4.368 1.00 97.44 90 ARG A CA 1
ATOM 702 C C . ARG A 1 90 ? -1.984 4.414 4.630 1.00 97.44 90 ARG A C 1
ATOM 704 O O . ARG A 1 90 ? -2.673 3.997 3.701 1.00 97.44 90 ARG A O 1
ATOM 711 N N . VAL A 1 91 ? -2.204 4.112 5.902 1.00 96.12 91 VAL A N 1
ATOM 712 C CA . VAL A 1 91 ? -3.382 3.391 6.383 1.00 96.12 91 VAL A CA 1
ATOM 713 C C . VAL A 1 91 ? -4.203 4.337 7.241 1.00 96.12 91 VAL A C 1
ATOM 715 O O . VAL A 1 91 ? -3.679 4.969 8.162 1.00 96.12 91 VAL A O 1
ATOM 718 N N . LYS A 1 92 ? -5.500 4.414 6.941 1.00 93.44 92 LYS A N 1
ATOM 719 C CA . LYS A 1 92 ? -6.457 5.231 7.681 1.00 93.44 92 LYS A CA 1
ATOM 720 C C . LYS A 1 92 ? -7.616 4.401 8.219 1.00 93.44 92 LYS A C 1
ATOM 722 O O . LYS A 1 92 ? -8.063 3.465 7.557 1.00 93.44 92 LYS A O 1
ATOM 727 N N . LEU A 1 93 ? -8.105 4.780 9.396 1.00 90.00 93 LEU A N 1
ATOM 728 C CA . LEU A 1 93 ? -9.381 4.342 9.956 1.00 90.00 93 LEU A CA 1
ATOM 729 C C . LEU A 1 93 ? -10.321 5.553 9.973 1.00 90.00 93 LEU A C 1
ATOM 731 O O . LEU A 1 93 ? -10.123 6.481 10.758 1.00 90.00 93 LEU A O 1
ATOM 735 N N . GLY A 1 94 ? -11.290 5.576 9.054 1.00 86.94 94 GLY A N 1
ATOM 736 C CA . GLY A 1 94 ? -12.012 6.808 8.726 1.00 86.94 94 GLY A CA 1
ATOM 737 C C . GLY A 1 94 ? -1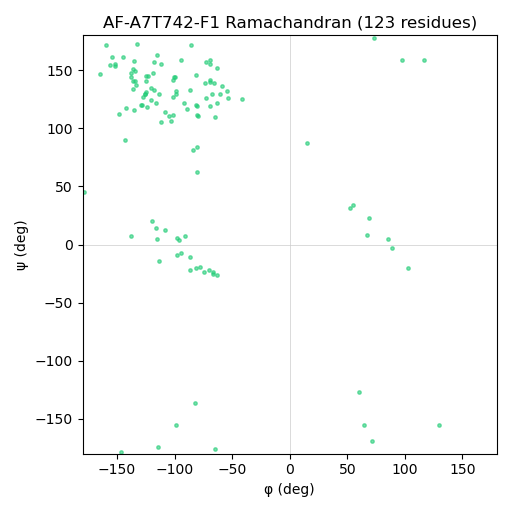1.037 7.868 8.205 1.00 86.94 94 GLY A C 1
ATOM 738 O O . GLY A 1 94 ? -10.224 7.587 7.321 1.00 86.94 94 GLY A O 1
ATOM 739 N N . ASP A 1 95 ? -11.063 9.057 8.801 1.00 87.44 95 ASP A N 1
ATOM 740 C CA . ASP A 1 95 ? -10.136 10.145 8.463 1.00 87.44 95 ASP A CA 1
ATOM 741 C C . ASP A 1 95 ? -8.800 10.091 9.223 1.00 87.44 95 ASP A C 1
ATOM 743 O O . ASP A 1 95 ? -7.846 10.787 8.857 1.00 87.44 95 ASP A O 1
ATOM 747 N N . THR A 1 96 ? -8.695 9.230 10.238 1.00 90.00 96 THR A N 1
ATOM 748 C CA . THR A 1 96 ? -7.519 9.133 11.110 1.00 90.00 96 THR A CA 1
ATOM 749 C C . THR A 1 96 ? -6.426 8.291 10.465 1.00 90.00 96 THR A C 1
ATOM 751 O O . THR A 1 96 ? -6.620 7.105 10.206 1.00 90.00 96 THR A O 1
ATOM 754 N N . GLU A 1 97 ? -5.246 8.875 10.248 1.00 94.56 97 GLU A N 1
ATOM 755 C CA . GLU A 1 97 ? -4.047 8.120 9.874 1.00 94.56 97 GLU A CA 1
ATOM 756 C C . GLU A 1 97 ? -3.508 7.338 11.073 1.00 94.56 97 GLU A C 1
ATOM 758 O O . GLU A 1 97 ? -3.249 7.906 12.131 1.00 94.56 97 GLU A O 1
ATOM 763 N N . ILE A 1 98 ? -3.333 6.029 10.892 1.00 94.69 98 ILE A N 1
ATOM 764 C CA . ILE A 1 98 ? -2.837 5.120 11.936 1.00 94.69 98 ILE A CA 1
ATOM 765 C C . ILE A 1 98 ? -1.462 4.536 11.608 1.00 94.69 98 ILE A C 1
ATOM 767 O O . ILE A 1 98 ? -0.816 3.955 12.478 1.00 94.69 98 ILE A O 1
ATOM 771 N N . TRP A 1 99 ? -1.009 4.665 10.357 1.00 97.38 99 TRP A N 1
ATOM 772 C CA . TRP A 1 99 ? 0.305 4.208 9.917 1.00 97.38 99 TRP A CA 1
ATOM 773 C C . TRP A 1 99 ? 0.679 4.817 8.568 1.00 97.38 99 TRP A C 1
ATOM 775 O O . TRP A 1 99 ? -0.179 4.968 7.695 1.00 97.38 99 TRP A O 1
ATOM 785 N N . SER A 1 100 ? 1.970 5.076 8.365 1.00 98.06 100 SER A N 1
ATOM 786 C CA . SER A 1 100 ? 2.502 5.488 7.070 1.00 98.06 100 SER A CA 1
ATOM 787 C C . SER A 1 100 ? 3.963 5.085 6.862 1.00 98.06 100 SER A C 1
ATOM 789 O O . SER A 1 100 ? 4.738 4.914 7.811 1.00 98.06 100 SER A O 1
ATOM 791 N N . LYS A 1 101 ? 4.340 4.926 5.589 1.00 98.0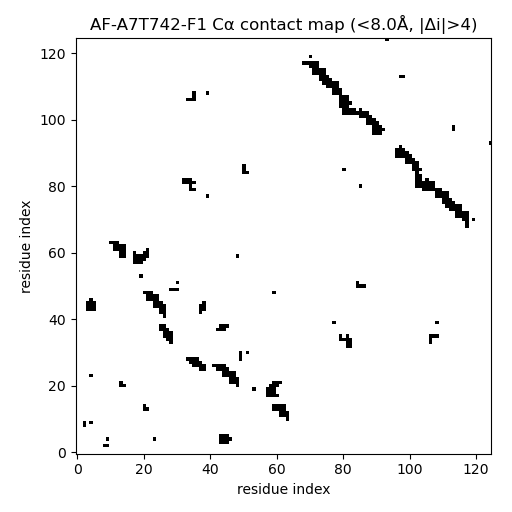6 101 LYS A N 1
ATOM 792 C CA . LYS A 1 101 ? 5.723 4.784 5.110 1.00 98.06 101 LYS A CA 1
ATOM 793 C C . LYS A 1 101 ? 5.919 5.607 3.853 1.00 98.06 101 LYS A C 1
ATOM 795 O O . LYS A 1 101 ? 5.012 5.715 3.032 1.00 98.06 101 LYS A O 1
ATOM 800 N N . LYS A 1 102 ? 7.109 6.184 3.702 1.00 95.94 102 LYS A N 1
ATOM 801 C CA . LYS A 1 102 ? 7.416 7.146 2.644 1.00 95.94 102 LYS A CA 1
ATOM 802 C C . LYS A 1 102 ? 8.740 6.828 1.972 1.00 95.94 102 LYS A C 1
ATOM 804 O O . LYS A 1 102 ? 9.733 6.610 2.659 1.00 95.94 102 LYS A O 1
ATOM 809 N N . GLY A 1 103 ? 8.754 6.940 0.648 1.00 94.62 103 GLY A N 1
ATOM 810 C CA . GLY A 1 103 ? 9.938 6.736 -0.169 1.00 94.62 103 GLY A CA 1
ATOM 811 C C . GLY A 1 103 ? 10.344 5.271 -0.246 1.00 94.62 103 GLY A C 1
ATOM 812 O O . GLY A 1 103 ? 9.612 4.379 0.178 1.00 94.62 103 GLY A O 1
ATOM 813 N N . ASP A 1 104 ? 11.531 5.047 -0.787 1.00 95.31 104 ASP A N 1
ATOM 814 C CA . ASP A 1 104 ? 12.129 3.724 -0.925 1.00 95.31 104 ASP A CA 1
ATOM 815 C C . ASP A 1 104 ? 12.334 3.052 0.448 1.00 95.31 104 ASP A C 1
ATOM 817 O O . ASP A 1 104 ? 12.861 3.663 1.379 1.00 95.31 104 ASP A O 1
ATOM 821 N N . GLN A 1 105 ? 11.868 1.813 0.577 1.00 97.12 105 GLN A N 1
ATOM 822 C CA . GLN A 1 105 ? 11.961 0.952 1.758 1.00 97.12 105 GLN A CA 1
ATOM 823 C C . GLN A 1 105 ? 12.818 -0.297 1.490 1.00 97.12 105 GLN A C 1
ATOM 825 O O . GLN A 1 105 ? 12.919 -1.151 2.367 1.00 97.12 105 GLN A O 1
ATOM 830 N N . GLY A 1 106 ? 13.438 -0.407 0.315 1.00 95.56 106 GLY A N 1
ATOM 831 C CA . GLY A 1 106 ? 14.235 -1.540 -0.145 1.00 95.56 106 GLY A CA 1
ATOM 832 C C . GLY A 1 106 ? 13.464 -2.512 -1.040 1.00 95.56 106 GLY A C 1
ATOM 833 O O . GLY A 1 106 ? 12.232 -2.575 -1.017 1.00 95.56 106 GLY A O 1
ATOM 834 N N . ASP A 1 107 ? 14.215 -3.292 -1.821 1.00 95.31 107 ASP A N 1
ATOM 835 C CA . ASP A 1 107 ? 13.686 -4.325 -2.716 1.00 95.31 107 ASP A CA 1
ATOM 836 C C . ASP A 1 107 ? 13.349 -5.620 -1.960 1.00 95.31 107 ASP A C 1
ATOM 838 O O . ASP A 1 107 ? 13.929 -6.686 -2.172 1.00 95.31 107 ASP A O 1
ATOM 842 N N . GLN A 1 108 ? 12.409 -5.519 -1.024 1.00 95.44 108 GLN A N 1
ATOM 843 C CA . GLN A 1 108 ? 11.859 -6.667 -0.320 1.00 95.44 108 GLN A CA 1
ATOM 844 C C . GLN A 1 108 ? 10.425 -6.409 0.137 1.00 95.44 108 GLN A C 1
ATOM 846 O O . GLN A 1 108 ? 10.005 -5.275 0.377 1.00 95.44 108 GLN A O 1
ATOM 851 N N . TRP A 1 10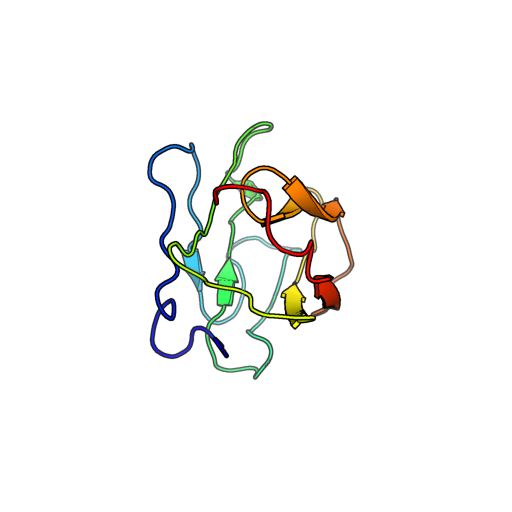9 ? 9.673 -7.491 0.324 1.00 97.38 109 TRP A N 1
ATOM 852 C CA . TRP A 1 109 ? 8.397 -7.431 1.024 1.00 97.38 109 TRP A CA 1
ATOM 853 C C . TRP A 1 109 ? 8.631 -7.149 2.509 1.00 97.38 109 TRP A C 1
ATOM 855 O O . TRP A 1 109 ? 9.251 -7.935 3.224 1.00 97.38 109 TRP A O 1
ATOM 865 N N . ASN A 1 110 ? 8.100 -6.031 2.986 1.00 98.00 110 ASN A N 1
ATOM 866 C CA . ASN A 1 110 ? 8.138 -5.625 4.383 1.00 98.00 110 ASN A CA 1
ATOM 867 C C . ASN A 1 110 ? 6.800 -5.951 5.052 1.00 98.00 110 ASN A C 1
ATOM 869 O O . ASN A 1 110 ? 5.747 -5.804 4.436 1.00 98.00 110 ASN A O 1
ATOM 873 N N . LYS A 1 111 ? 6.821 -6.355 6.327 1.00 97.94 111 LYS A N 1
ATOM 874 C CA . LYS A 1 111 ? 5.602 -6.612 7.109 1.00 97.94 111 LYS A CA 1
ATOM 875 C C . LYS A 1 111 ? 5.271 -5.412 7.997 1.00 97.94 111 LYS A C 1
ATOM 877 O O . LYS A 1 111 ? 6.126 -4.932 8.740 1.00 97.94 111 LYS A O 1
ATOM 882 N N . ALA A 1 112 ? 4.028 -4.946 7.946 1.00 97.75 112 ALA A N 1
ATOM 883 C CA . ALA A 1 112 ? 3.468 -3.982 8.885 1.00 97.75 112 ALA A CA 1
ATOM 884 C C . ALA A 1 112 ? 2.582 -4.700 9.914 1.00 97.75 112 ALA A C 1
ATOM 886 O O . ALA A 1 112 ? 1.859 -5.637 9.575 1.00 97.75 112 ALA A O 1
ATOM 887 N N . ASN A 1 113 ? 2.642 -4.245 11.165 1.00 97.06 113 ASN A N 1
ATOM 888 C CA . ASN A 1 113 ? 1.799 -4.698 12.269 1.00 97.06 113 ASN A CA 1
ATOM 889 C C . ASN A 1 113 ? 1.314 -3.455 13.025 1.00 97.06 113 ASN A C 1
ATOM 891 O O . ASN A 1 113 ? 2.130 -2.694 13.547 1.00 97.06 113 ASN A O 1
ATOM 895 N N . ILE A 1 114 ? 0.004 -3.211 13.018 1.00 95.06 114 ILE A N 1
ATOM 896 C CA . ILE A 1 114 ? -0.611 -2.007 13.585 1.00 95.06 114 ILE A CA 1
ATOM 897 C C . ILE A 1 114 ? -1.655 -2.441 14.604 1.00 95.06 114 ILE A C 1
ATOM 899 O O . ILE A 1 114 ? -2.634 -3.100 14.256 1.00 95.06 114 ILE A O 1
ATOM 903 N N . GLN A 1 115 ? -1.454 -2.058 15.861 1.00 93.25 115 GLN A N 1
ATOM 904 C CA . GLN A 1 115 ? -2.438 -2.270 16.919 1.00 93.25 115 GLN A CA 1
ATOM 905 C C . GLN A 1 115 ? -3.515 -1.185 16.830 1.00 93.25 115 GLN A C 1
ATOM 907 O O . GLN A 1 115 ? -3.224 0.002 16.960 1.00 93.25 115 GLN A O 1
ATOM 912 N N . ILE A 1 116 ? -4.756 -1.600 16.610 1.00 90.00 116 ILE A N 1
ATOM 913 C CA . ILE A 1 116 ? -5.948 -0.759 16.612 1.00 90.00 116 ILE A CA 1
ATOM 914 C C . ILE A 1 116 ? -6.651 -1.019 17.937 1.00 90.00 116 ILE A C 1
ATOM 916 O O . ILE A 1 116 ? -7.216 -2.092 18.146 1.00 90.00 116 ILE A O 1
ATOM 920 N N . LYS A 1 117 ? -6.565 -0.052 18.845 1.00 84.38 117 LYS A N 1
ATOM 921 C CA . LYS A 1 117 ? -7.224 -0.142 20.147 1.00 84.38 117 LYS A CA 1
ATOM 922 C C . LYS A 1 117 ? -8.688 0.233 20.024 1.00 84.38 117 LYS A C 1
ATOM 924 O O . LYS A 1 117 ? -9.029 1.117 19.237 1.00 84.38 117 LYS A O 1
ATOM 929 N N . ASP A 1 118 ? -9.522 -0.412 20.827 1.00 72.62 118 ASP A N 1
ATOM 930 C CA . ASP A 1 118 ? -10.910 0.005 20.979 1.00 72.62 118 ASP A CA 1
ATOM 931 C C . ASP A 1 118 ? -10.949 1.396 21.620 1.00 72.62 118 ASP A C 1
ATOM 933 O O . ASP A 1 118 ? -10.599 1.579 22.791 1.00 72.62 118 ASP A O 1
ATOM 937 N N . VAL A 1 119 ? -11.332 2.401 20.836 1.00 59.28 119 VAL A N 1
ATOM 938 C CA . VAL A 1 119 ? -11.673 3.715 21.378 1.00 59.28 119 VAL A CA 1
ATOM 939 C C . VAL A 1 119 ? -13.126 3.594 21.809 1.00 59.28 119 VAL A C 1
ATOM 941 O O . VAL A 1 119 ? -14.031 3.915 21.045 1.00 59.28 119 VAL A O 1
ATOM 944 N N . GLY A 1 120 ? -13.326 3.011 22.996 1.00 46.69 120 GLY A N 1
ATOM 945 C CA . GLY A 1 120 ? -14.633 2.605 23.500 1.00 46.69 120 GLY A CA 1
ATOM 946 C C . GLY A 1 120 ? -15.723 3.640 23.221 1.00 46.69 120 GLY A C 1
ATOM 947 O O . GLY A 1 120 ? -15.569 4.806 23.572 1.00 46.69 120 GLY A O 1
ATOM 948 N N . ALA A 1 121 ? -16.789 3.176 22.562 1.00 44.72 121 ALA A N 1
ATOM 949 C CA . ALA A 1 121 ? -18.093 3.809 22.371 1.00 44.72 121 ALA A CA 1
ATOM 950 C C . ALA A 1 121 ? -18.154 5.317 22.689 1.00 44.72 121 ALA A C 1
ATOM 952 O O . ALA A 1 121 ? -18.482 5.678 23.817 1.00 44.72 121 ALA A O 1
ATOM 953 N N . ASN A 1 122 ? -17.847 6.172 21.701 1.00 39.59 122 ASN A N 1
ATOM 954 C CA . ASN A 1 122 ? -18.465 7.498 21.493 1.00 39.59 122 ASN A CA 1
ATOM 955 C C . ASN A 1 122 ? -17.920 8.233 20.252 1.00 39.59 122 ASN A C 1
ATOM 957 O O . ASN A 1 122 ? -17.654 9.434 20.279 1.00 39.59 122 ASN A O 1
ATOM 961 N N . SER A 1 123 ? -17.792 7.540 19.128 1.00 39.03 123 SER A N 1
ATOM 962 C CA . SER A 1 123 ? -17.607 8.221 17.849 1.00 39.03 123 SER A CA 1
ATOM 963 C C . SER A 1 123 ? -18.378 7.477 16.778 1.00 39.03 123 SER A C 1
ATOM 965 O O . SER A 1 123 ? -18.142 6.298 16.520 1.00 39.03 123 SER A O 1
ATOM 967 N N . GLU A 1 124 ? -19.353 8.175 16.207 1.00 34.62 124 GLU A N 1
ATOM 968 C CA . GLU A 1 124 ? -20.028 7.772 14.982 1.00 34.62 124 GLU A CA 1
ATOM 969 C C . GLU A 1 124 ? -18.958 7.530 13.904 1.00 34.62 124 GLU A C 1
ATOM 971 O O . GLU A 1 124 ? -18.078 8.369 13.697 1.00 34.62 124 GLU A O 1
ATOM 976 N N . ILE A 1 125 ? -18.993 6.333 13.309 1.00 44.09 125 ILE A N 1
ATOM 977 C CA . ILE A 1 125 ? -18.128 5.892 12.204 1.00 44.09 125 ILE A CA 1
ATOM 978 C C . ILE A 1 125 ? -18.771 6.299 10.882 1.00 44.09 125 ILE A C 1
ATOM 980 O O . ILE A 1 125 ? -19.990 6.050 10.737 1.00 44.09 125 ILE A O 1
#

Secondary structure (DSSP, 8-state):
----STTS-TT-EE-SSSS---EEEESS-SSTT---SS-SSSSSEEEE--GGG--TT----EE--S----S-EEEEEEEEE-STT--EEEEEETTEEEEEEES--EEEEEEEEEEE----S----

Mean predicted aligned error: 5.62 Å

InterPro domains:
  IPR000998 MAM domain [PF00629] (3-119)
  IPR000998 MAM domain [PR00020] (8-26)
  IPR000998 MAM domain [PR00020] (46-62)
  IPR000998 MAM domain [PR00020] (73-84)
  IPR000998 MAM domain [PS00740] (44-83)
  IPR000998 MAM domain [PS50060] (1-125)
  IPR000998 MAM domain [SM00137] (1-125)
  IPR000998 MAM domain [cd06263] (3-117)
  IPR013320 Concanavalin A-like lectin/glucanase domain superfamily [SSF49899] (2-118)
  IPR051560 MAM domain-containing protein [PTHR23282] (3-117)

Solvent-accessible surface area (backbone atoms only — not comparable to full-atom values): 8128 Å² total; per-residue (Å²): 141,84,77,68,41,73,91,48,60,82,74,50,40,72,52,87,85,56,77,37,70,73,39,83,43,58,49,54,54,95,52,85,79,46,51,46,67,33,30,98,84,61,83,40,25,38,82,39,70,75,46,88,81,55,55,95,89,60,45,58,53,78,42,66,83,89,75,82,80,79,55,72,45,72,54,70,51,76,49,62,36,31,32,94,61,37,60,71,53,72,43,62,63,83,91,45,74,77,46,74,51,66,39,59,73,44,96,50,82,41,79,48,80,42,80,45,70,56,76,73,92,84,71,92,127